Protein AF-A0A1G0KAN2-F1 (afdb_monomer_lite)

Sequence (78 aa):
MNDDETDTTKTTAKTLWSETILEILYETLRRNKPDQELLGVLKEVQQKGFKRDYILEKVARKVDERSATRVRHLLNKQ

Radius of gyration: 15.17 Å; chains: 1; bounding box: 44×40×32 Å

Structure (mmCIF, N/CA/C/O backbone):
data_AF-A0A1G0KAN2-F1
#
_entry.id   AF-A0A1G0KAN2-F1
#
loop_
_atom_site.group_PDB
_atom_site.id
_atom_site.type_symbol
_atom_site.label_atom_id
_atom_site.label_alt_id
_atom_site.label_comp_id
_atom_site.label_asym_id
_atom_site.label_entity_id
_atom_site.label_seq_id
_atom_site.pdbx_PDB_ins_code
_atom_site.Cartn_x
_atom_site.Cartn_y
_atom_site.Cartn_z
_atom_site.occupancy
_atom_site.B_iso_or_equiv
_atom_site.auth_seq_id
_atom_site.auth_comp_id
_atom_site.auth_asym_id
_atom_site.auth_atom_id
_atom_site.pdbx_PDB_model_num
ATOM 1 N N . MET A 1 1 ? -30.893 27.082 21.856 1.00 45.75 1 MET A N 1
ATOM 2 C CA . MET A 1 1 ? -30.602 27.302 20.425 1.00 45.75 1 MET A CA 1
ATOM 3 C C . MET A 1 1 ? -29.531 26.295 20.076 1.00 45.75 1 MET A C 1
ATOM 5 O O . MET A 1 1 ? -28.511 26.302 20.747 1.00 45.75 1 MET A O 1
ATOM 9 N N . ASN A 1 2 ? -29.874 25.348 19.203 1.00 44.50 2 ASN A N 1
ATOM 10 C CA . ASN A 1 2 ? -29.111 24.127 18.950 1.00 44.50 2 ASN A CA 1
ATOM 11 C C . ASN A 1 2 ? -27.793 24.404 18.224 1.00 44.50 2 ASN A C 1
ATOM 13 O O . ASN A 1 2 ? -27.745 25.241 17.326 1.00 44.50 2 ASN A O 1
ATOM 17 N N . ASP A 1 3 ? -26.788 23.642 18.640 1.00 54.97 3 ASP A N 1
ATOM 18 C CA . ASP A 1 3 ? -25.456 23.455 18.082 1.00 54.97 3 ASP A CA 1
ATOM 19 C C . ASP A 1 3 ? -25.466 23.216 16.561 1.00 54.97 3 ASP A C 1
ATOM 21 O O . ASP A 1 3 ? -25.985 22.205 16.087 1.00 54.97 3 ASP A O 1
ATOM 25 N N . ASP A 1 4 ? -24.835 24.119 15.809 1.00 52.50 4 ASP A N 1
ATOM 26 C CA . ASP A 1 4 ? -24.516 23.963 14.385 1.00 52.50 4 ASP A CA 1
ATOM 27 C C . ASP A 1 4 ? -23.018 24.251 14.189 1.00 52.50 4 ASP A C 1
ATOM 29 O O . ASP A 1 4 ? -22.610 25.318 13.745 1.00 52.50 4 ASP A O 1
ATOM 33 N N . GLU A 1 5 ? -22.161 23.330 14.637 1.00 53.69 5 GLU A N 1
ATOM 34 C CA . GLU A 1 5 ? -20.715 23.422 14.388 1.00 53.69 5 GLU A CA 1
ATOM 35 C C . GLU A 1 5 ? -20.073 22.031 14.258 1.00 53.69 5 GLU A C 1
ATOM 37 O O . GLU A 1 5 ? -19.139 21.693 14.974 1.00 53.69 5 GLU A O 1
ATOM 42 N N . THR A 1 6 ? -20.570 21.156 13.376 1.00 53.34 6 THR A N 1
ATOM 43 C CA . THR A 1 6 ? -19.909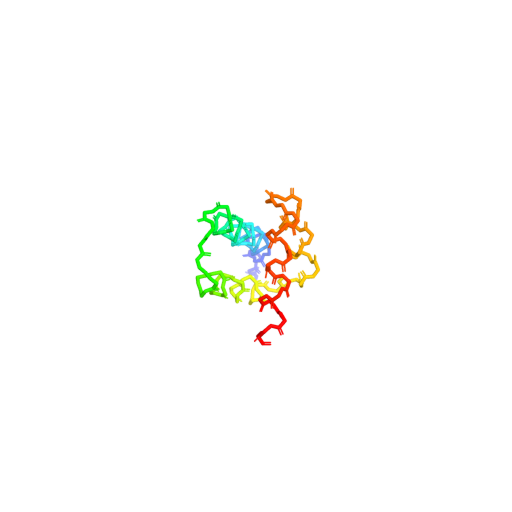 19.852 13.148 1.00 53.34 6 THR A CA 1
ATOM 44 C C . THR A 1 6 ? -20.107 19.286 11.736 1.00 53.34 6 THR A C 1
ATOM 46 O O . THR A 1 6 ? -20.749 18.257 11.578 1.00 53.34 6 THR A O 1
ATOM 49 N N . ASP A 1 7 ? -19.501 19.868 10.692 1.00 50.84 7 ASP A N 1
ATOM 50 C CA . ASP A 1 7 ? -19.355 19.098 9.431 1.00 50.84 7 ASP A CA 1
ATOM 51 C C . ASP A 1 7 ? -18.125 19.442 8.566 1.00 50.84 7 ASP A C 1
ATOM 53 O O . ASP A 1 7 ? -17.489 18.558 7.985 1.00 50.84 7 ASP A O 1
ATOM 57 N N . THR A 1 8 ? -17.669 20.696 8.548 1.00 49.72 8 THR A N 1
ATOM 58 C CA . THR A 1 8 ? -16.544 21.116 7.683 1.00 49.72 8 THR A CA 1
ATOM 59 C C . THR A 1 8 ? -15.161 20.686 8.195 1.00 49.72 8 THR A C 1
ATOM 61 O O . THR A 1 8 ? -14.281 20.324 7.406 1.00 49.72 8 THR A O 1
ATOM 64 N N . THR A 1 9 ? -14.945 20.638 9.510 1.00 47.81 9 THR A N 1
ATOM 65 C CA . THR A 1 9 ? -13.671 20.203 10.119 1.00 47.81 9 THR A CA 1
ATOM 66 C C . THR A 1 9 ? -13.430 18.702 9.970 1.00 47.81 9 THR A C 1
ATOM 68 O O . THR A 1 9 ? -12.299 18.270 9.735 1.00 47.81 9 THR A O 1
ATOM 71 N N . LYS A 1 10 ? -14.493 17.892 10.035 1.00 47.69 10 LYS A N 1
ATOM 72 C CA . LYS A 1 10 ? -14.412 16.426 9.970 1.00 47.69 10 LYS A CA 1
ATOM 73 C C . LYS A 1 10 ? -13.996 15.938 8.584 1.00 47.69 10 LYS A C 1
ATOM 75 O O . LYS A 1 10 ? -13.173 15.029 8.477 1.00 47.69 10 LYS A O 1
ATOM 80 N N . THR A 1 11 ? -14.506 16.576 7.532 1.00 51.16 11 THR A N 1
ATOM 81 C CA . THR A 1 11 ? -14.147 16.259 6.143 1.00 51.16 11 THR A CA 1
ATOM 82 C C . THR A 1 11 ? -12.710 16.680 5.838 1.00 51.16 11 THR A C 1
ATOM 84 O O . THR A 1 11 ? -11.934 15.869 5.339 1.00 51.16 11 THR A O 1
ATOM 87 N N . THR A 1 12 ? -12.306 17.889 6.240 1.00 49.66 12 THR A N 1
ATOM 88 C CA . THR A 1 12 ? -10.947 18.411 6.001 1.00 49.66 12 THR A CA 1
ATOM 89 C C . THR A 1 12 ? -9.876 17.595 6.734 1.00 49.66 12 THR A C 1
ATOM 91 O O . THR A 1 12 ? -8.859 17.226 6.144 1.00 49.66 12 THR A O 1
ATOM 94 N N . ALA A 1 13 ? -10.127 17.223 7.995 1.00 53.31 13 ALA A N 1
ATOM 95 C CA . ALA A 1 13 ? -9.234 16.350 8.754 1.00 53.31 13 ALA A CA 1
ATOM 96 C C . ALA A 1 13 ? -9.142 14.947 8.132 1.00 53.31 13 ALA A C 1
ATOM 98 O O . ALA A 1 13 ? -8.054 14.385 8.027 1.00 53.31 13 ALA A O 1
ATOM 99 N N . LYS A 1 14 ? -10.259 14.380 7.659 1.00 52.69 14 LYS A N 1
ATOM 100 C CA . LYS A 1 14 ? -10.255 13.058 7.019 1.00 52.69 14 LYS A CA 1
ATOM 101 C C . LYS A 1 14 ? -9.436 13.052 5.726 1.00 52.69 14 LYS A C 1
ATOM 103 O O . LYS A 1 14 ? -8.756 12.059 5.474 1.00 52.69 14 LYS A O 1
ATOM 108 N N . THR A 1 15 ? -9.447 14.143 4.958 1.00 59.16 15 THR A N 1
ATOM 109 C CA . THR A 1 15 ? -8.629 14.312 3.745 1.00 59.16 15 THR A CA 1
ATOM 110 C C . THR A 1 15 ? -7.141 14.428 4.077 1.00 59.16 15 THR A C 1
ATOM 112 O O . THR A 1 15 ? -6.350 13.648 3.557 1.00 59.16 15 THR A O 1
ATOM 115 N N . LEU A 1 16 ? -6.771 15.283 5.037 1.00 60.72 16 LEU A N 1
ATOM 116 C CA . LEU A 1 16 ? -5.370 15.474 5.437 1.00 60.72 16 LEU A CA 1
ATOM 117 C C . LEU A 1 16 ? -4.722 14.173 5.934 1.00 60.72 16 LEU A C 1
ATOM 119 O O . LEU A 1 16 ? -3.635 13.807 5.499 1.00 60.72 16 LEU A O 1
ATOM 123 N N . TRP A 1 17 ? -5.416 13.419 6.790 1.00 59.66 17 TRP A N 1
ATOM 124 C CA . TRP A 1 17 ? -4.900 12.153 7.329 1.00 59.66 17 TRP A CA 1
ATOM 125 C C . TRP A 1 17 ? -4.809 11.052 6.267 1.00 59.66 17 TRP A C 1
ATOM 127 O O . TRP A 1 17 ? -3.948 10.173 6.337 1.00 59.66 17 TRP A O 1
ATOM 137 N N . SER A 1 18 ? -5.719 11.094 5.295 1.00 61.81 18 SER A N 1
ATOM 138 C CA . SER A 1 18 ? -5.751 10.197 4.141 1.00 61.81 18 SER A CA 1
ATOM 139 C C . SER A 1 18 ? -4.555 10.450 3.218 1.00 61.81 18 SER A C 1
ATOM 141 O O . SER A 1 18 ? -3.943 9.507 2.716 1.00 61.81 18 SER A O 1
ATOM 143 N N . GLU A 1 19 ? -4.175 11.711 3.036 1.00 69.25 19 GLU A N 1
ATOM 144 C CA . GLU A 1 19 ? -2.992 12.079 2.263 1.00 69.25 19 GLU A CA 1
ATOM 145 C C . GLU A 1 19 ? -1.705 11.684 2.995 1.00 69.25 19 GLU A C 1
ATOM 147 O O . GLU A 1 19 ? -0.872 10.999 2.401 1.00 69.25 19 GLU A O 1
ATOM 152 N N . THR A 1 20 ? -1.587 11.967 4.299 1.00 83.44 20 THR A N 1
ATOM 153 C CA . THR A 1 20 ? -0.388 11.620 5.083 1.00 83.44 20 THR A CA 1
ATOM 154 C C . THR A 1 20 ? -0.069 10.123 5.051 1.00 83.44 20 THR A C 1
ATOM 156 O O . THR A 1 20 ? 1.084 9.750 4.846 1.00 83.44 20 THR A O 1
ATOM 159 N N . ILE A 1 21 ? -1.061 9.238 5.215 1.00 87.44 21 ILE A N 1
ATOM 160 C CA . ILE A 1 21 ? -0.781 7.792 5.265 1.00 87.44 21 ILE A CA 1
ATOM 161 C C . ILE A 1 21 ? -0.332 7.231 3.908 1.00 87.44 21 ILE A C 1
ATOM 163 O O . ILE A 1 21 ? 0.493 6.319 3.843 1.00 87.44 21 ILE A O 1
ATOM 167 N N . LEU A 1 22 ? -0.834 7.800 2.811 1.00 88.69 22 LEU A N 1
ATOM 168 C CA . LEU A 1 22 ? -0.384 7.446 1.470 1.00 88.69 22 LEU A CA 1
ATOM 169 C C . LEU A 1 22 ? 1.033 7.956 1.205 1.00 88.69 22 LEU A C 1
ATOM 171 O O . LEU A 1 22 ? 1.818 7.251 0.579 1.00 88.69 22 LEU A O 1
ATOM 175 N N . GLU A 1 23 ? 1.384 9.140 1.705 1.00 89.94 23 GLU A N 1
ATOM 176 C CA . GLU A 1 23 ? 2.756 9.641 1.617 1.00 89.94 23 GLU A CA 1
ATOM 177 C C . GLU A 1 23 ? 3.740 8.771 2.400 1.00 89.94 23 GLU A C 1
ATOM 179 O O . GLU A 1 23 ? 4.799 8.435 1.866 1.00 89.94 23 GLU A O 1
ATOM 184 N N . ILE A 1 24 ? 3.360 8.318 3.600 1.00 90.44 24 ILE A N 1
ATOM 185 C CA . ILE A 1 24 ? 4.142 7.341 4.371 1.00 90.44 24 ILE A CA 1
ATOM 186 C C . ILE A 1 24 ? 4.328 6.064 3.547 1.00 90.44 24 ILE A C 1
ATOM 188 O O . ILE A 1 24 ? 5.457 5.610 3.384 1.00 90.44 24 ILE A O 1
ATOM 192 N N . LEU A 1 25 ? 3.258 5.528 2.943 1.00 91.12 25 LEU A N 1
ATOM 193 C CA . LEU A 1 25 ? 3.341 4.355 2.066 1.00 91.12 25 LEU A CA 1
ATOM 194 C C . LEU A 1 25 ? 4.338 4.564 0.917 1.00 91.12 25 LEU A C 1
ATOM 196 O O . LEU A 1 25 ? 5.169 3.690 0.652 1.00 91.12 25 LEU A O 1
ATOM 200 N N . TYR A 1 26 ? 4.279 5.710 0.236 1.00 92.62 26 TYR A N 1
ATOM 201 C CA . TYR A 1 26 ? 5.204 6.014 -0.855 1.00 92.62 26 TYR A CA 1
ATOM 202 C C . TYR A 1 26 ? 6.642 6.114 -0.361 1.00 92.62 26 TYR A C 1
ATOM 204 O O . TYR A 1 26 ? 7.545 5.603 -1.019 1.00 92.62 26 TYR A O 1
ATOM 212 N N . GLU A 1 27 ? 6.873 6.739 0.792 1.00 92.62 27 GLU A N 1
ATOM 213 C CA . GLU A 1 27 ? 8.209 6.852 1.362 1.00 92.62 27 GLU A CA 1
ATOM 214 C C . GLU A 1 27 ? 8.766 5.481 1.775 1.00 92.62 27 GLU A C 1
ATOM 216 O O . GLU A 1 27 ? 9.909 5.159 1.443 1.00 92.62 27 GLU A O 1
ATOM 221 N N . THR A 1 28 ? 7.958 4.636 2.420 1.00 92.69 28 THR A N 1
ATOM 222 C CA . THR A 1 28 ? 8.321 3.257 2.778 1.00 92.69 28 THR A CA 1
ATOM 223 C C . THR A 1 28 ? 8.742 2.455 1.544 1.00 92.69 28 THR A C 1
ATOM 225 O O . THR A 1 28 ? 9.751 1.743 1.583 1.00 92.69 28 THR A O 1
ATOM 228 N N . LEU A 1 29 ? 8.019 2.611 0.429 1.00 92.12 29 LEU A N 1
ATOM 229 C CA . LEU A 1 29 ? 8.344 1.975 -0.850 1.00 92.12 29 LEU A CA 1
ATOM 230 C C . LEU A 1 29 ? 9.625 2.542 -1.474 1.00 92.12 29 LEU A C 1
ATOM 232 O O . LEU A 1 29 ? 10.507 1.769 -1.843 1.00 92.12 29 LEU A O 1
ATOM 236 N N . ARG A 1 30 ? 9.777 3.872 -1.523 1.00 91.31 30 ARG A N 1
ATOM 237 C CA . ARG A 1 30 ? 10.979 4.548 -2.053 1.00 91.31 30 ARG A CA 1
ATOM 238 C C . ARG A 1 30 ? 12.242 4.186 -1.283 1.00 91.31 30 ARG A C 1
ATOM 240 O O . ARG A 1 30 ? 13.302 4.022 -1.874 1.00 91.31 30 ARG A O 1
ATOM 247 N N . ARG A 1 31 ? 12.128 4.026 0.037 1.00 92.50 31 ARG A N 1
ATOM 248 C CA . ARG A 1 31 ? 13.224 3.587 0.913 1.00 92.50 31 ARG A CA 1
ATOM 249 C C . ARG A 1 31 ? 13.471 2.076 0.853 1.00 92.50 31 ARG A C 1
ATOM 251 O O . ARG A 1 31 ? 14.318 1.584 1.593 1.00 92.50 31 ARG A O 1
ATOM 258 N N . ASN A 1 32 ? 12.730 1.346 0.016 1.00 89.12 32 ASN A N 1
ATOM 259 C CA . ASN A 1 32 ? 12.784 -0.106 -0.126 1.00 89.12 32 ASN A CA 1
ATOM 260 C C . ASN A 1 32 ? 12.761 -0.838 1.228 1.00 89.12 32 ASN A C 1
ATOM 262 O O . ASN A 1 32 ? 13.490 -1.806 1.450 1.00 89.12 32 ASN A O 1
ATOM 266 N N . LYS A 1 33 ? 11.928 -0.352 2.155 1.00 91.88 33 LYS A N 1
ATOM 267 C CA . LYS A 1 33 ? 11.768 -0.942 3.490 1.00 91.88 33 LYS A CA 1
ATOM 268 C C . LYS A 1 33 ? 11.290 -2.394 3.386 1.00 91.88 33 LYS A C 1
ATOM 270 O O . LYS A 1 33 ? 10.678 -2.749 2.376 1.00 91.88 33 LYS A O 1
ATOM 275 N N . PRO A 1 34 ? 11.561 -3.249 4.387 1.00 90.81 34 PRO A N 1
ATOM 276 C CA . PRO A 1 34 ? 11.167 -4.656 4.353 1.00 90.81 34 PRO A CA 1
ATOM 277 C C . PRO A 1 34 ? 9.643 -4.833 4.316 1.00 90.81 34 PRO A C 1
ATOM 279 O O . PRO A 1 34 ? 8.884 -3.957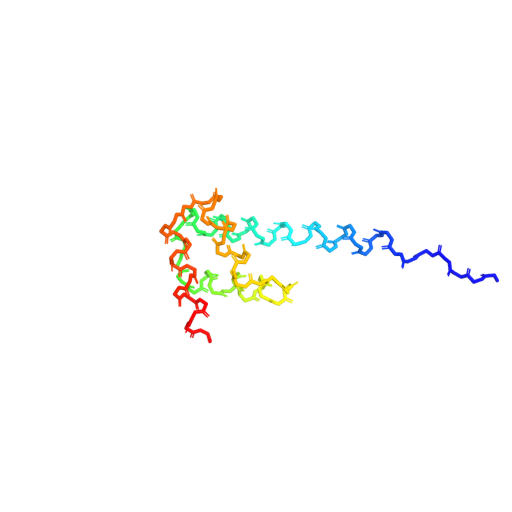 4.728 1.00 90.81 34 PRO A O 1
ATOM 282 N N . ASP A 1 35 ? 9.197 -5.999 3.841 1.00 89.19 35 ASP A N 1
ATOM 283 C CA . ASP A 1 35 ? 7.770 -6.308 3.669 1.00 89.19 35 ASP A CA 1
ATOM 284 C C . ASP A 1 35 ? 6.968 -6.174 4.970 1.00 89.19 35 ASP A C 1
ATOM 286 O O . ASP A 1 35 ? 5.813 -5.767 4.921 1.00 89.19 35 ASP A O 1
ATOM 290 N N . GLN A 1 36 ? 7.564 -6.464 6.133 1.00 88.88 36 GLN A N 1
ATOM 291 C CA . GLN A 1 36 ? 6.874 -6.329 7.421 1.00 88.88 36 GLN A CA 1
ATOM 292 C C . GLN A 1 36 ? 6.480 -4.882 7.742 1.00 88.88 36 GLN A C 1
ATOM 294 O O . GLN A 1 36 ? 5.346 -4.642 8.149 1.00 88.88 36 GLN A O 1
ATOM 299 N N . GLU A 1 37 ? 7.382 -3.925 7.515 1.00 88.19 37 GLU A N 1
ATOM 300 C CA . GLU A 1 37 ? 7.103 -2.494 7.710 1.00 88.19 37 GLU A CA 1
ATOM 301 C C . GLU A 1 37 ? 6.022 -2.029 6.728 1.00 88.19 37 GLU A C 1
ATOM 303 O O . GLU A 1 37 ? 5.050 -1.374 7.101 1.00 88.19 37 GLU A O 1
ATOM 308 N N . LEU A 1 38 ? 6.150 -2.446 5.465 1.00 91.06 38 LEU A N 1
ATOM 309 C CA . LEU A 1 38 ? 5.199 -2.115 4.411 1.00 91.06 38 LEU A CA 1
ATOM 310 C C . LEU A 1 38 ? 3.802 -2.695 4.682 1.00 91.06 38 LEU A C 1
ATOM 312 O O . LEU A 1 38 ? 2.802 -2.039 4.404 1.00 91.06 38 LEU A O 1
ATOM 316 N N . LEU A 1 39 ? 3.712 -3.894 5.262 1.00 91.44 39 LEU A N 1
ATOM 317 C CA . LEU A 1 39 ? 2.445 -4.492 5.687 1.00 91.44 39 LEU A CA 1
ATOM 318 C C . LEU A 1 39 ? 1.774 -3.693 6.808 1.00 91.44 39 LEU A C 1
ATOM 320 O O . LEU A 1 39 ? 0.551 -3.568 6.786 1.00 91.44 39 LEU A O 1
ATOM 324 N N . GLY A 1 40 ? 2.546 -3.152 7.757 1.00 91.00 40 GLY A N 1
ATOM 325 C CA . GLY A 1 40 ? 2.026 -2.276 8.810 1.00 91.00 40 GLY A CA 1
ATOM 326 C C . GLY A 1 40 ? 1.342 -1.046 8.220 1.00 91.00 40 GLY A C 1
ATOM 327 O O . GLY A 1 40 ? 0.156 -0.821 8.456 1.00 91.00 40 GLY A O 1
ATOM 328 N N . VAL A 1 41 ? 2.050 -0.339 7.336 1.00 91.44 41 VAL A N 1
ATOM 329 C CA . VAL A 1 41 ? 1.506 0.841 6.651 1.00 91.44 41 VAL A CA 1
ATOM 330 C C . VAL A 1 41 ? 0.306 0.473 5.773 1.00 91.44 41 VAL A C 1
ATOM 332 O O . VAL A 1 41 ? -0.714 1.153 5.805 1.00 91.44 41 VAL A O 1
ATOM 335 N N . LEU A 1 42 ? 0.366 -0.630 5.017 1.00 91.12 42 LEU A N 1
ATOM 336 C CA . LEU A 1 42 ? -0.755 -1.071 4.178 1.00 91.12 42 LEU A CA 1
ATOM 337 C C . LEU A 1 42 ? -2.010 -1.404 4.991 1.00 91.12 42 LEU A C 1
ATOM 339 O O . LEU A 1 42 ? -3.112 -1.100 4.535 1.00 91.12 42 LEU A O 1
ATOM 343 N N . LYS A 1 43 ? -1.864 -1.983 6.189 1.00 90.31 43 LYS A N 1
ATOM 344 C CA . LYS A 1 43 ? -2.994 -2.212 7.100 1.00 90.31 43 LYS A CA 1
ATOM 345 C C . LYS A 1 43 ? -3.630 -0.900 7.530 1.00 90.31 43 LYS A C 1
ATOM 347 O O . LYS A 1 43 ? -4.851 -0.788 7.471 1.00 90.31 43 LYS A O 1
ATOM 352 N N . GLU A 1 44 ? -2.831 0.096 7.901 1.00 89.00 44 GLU A N 1
ATOM 353 C CA . GLU A 1 44 ? -3.350 1.421 8.249 1.00 89.00 44 GLU A CA 1
ATOM 354 C C . GLU A 1 44 ? -4.066 2.073 7.062 1.00 89.00 44 GLU A C 1
ATOM 356 O O . GLU A 1 44 ? -5.190 2.551 7.206 1.00 89.00 44 GLU A O 1
ATOM 361 N N . VAL A 1 45 ? -3.481 2.015 5.862 1.00 88.94 45 VAL A N 1
ATOM 362 C CA . VAL A 1 45 ? -4.116 2.504 4.628 1.00 88.94 45 VAL A CA 1
ATOM 363 C C . VAL A 1 45 ? -5.463 1.797 4.395 1.00 88.94 45 VAL A C 1
ATOM 365 O O . VAL A 1 45 ? -6.473 2.446 4.124 1.00 88.94 45 VAL A O 1
ATOM 368 N N . GLN A 1 46 ? -5.547 0.478 4.560 1.00 86.06 46 GLN A N 1
ATOM 369 C CA . GLN A 1 46 ? -6.823 -0.233 4.419 1.00 86.06 46 GLN A CA 1
ATOM 370 C C . GLN A 1 46 ? -7.833 0.123 5.520 1.00 86.06 46 GLN A C 1
ATOM 372 O O . GLN A 1 46 ? -9.011 0.309 5.217 1.00 86.06 46 GLN A O 1
ATOM 377 N N . GLN A 1 47 ? -7.393 0.292 6.770 1.00 87.06 47 GLN A N 1
ATOM 378 C CA . GLN A 1 47 ? -8.247 0.723 7.885 1.00 87.06 47 GLN A CA 1
ATOM 379 C C . GLN A 1 47 ? -8.831 2.124 7.675 1.00 87.06 47 GLN A C 1
ATOM 381 O O . GLN A 1 47 ? -9.943 2.405 8.118 1.00 87.06 47 GLN A O 1
ATOM 386 N N . LYS A 1 48 ? -8.121 3.001 6.956 1.00 82.88 48 LYS A N 1
ATOM 387 C CA . LYS A 1 48 ? -8.638 4.318 6.547 1.00 82.88 48 LYS A CA 1
ATOM 388 C C . LYS A 1 48 ? -9.702 4.232 5.442 1.00 82.88 48 LYS A C 1
ATOM 390 O O . LYS A 1 48 ? -10.353 5.234 5.155 1.00 82.88 48 LYS A O 1
ATOM 395 N N . GLY A 1 49 ? -9.923 3.049 4.862 1.00 84.06 49 GLY A N 1
ATOM 396 C CA . GLY A 1 49 ? -10.974 2.786 3.877 1.00 84.06 49 GLY A CA 1
ATOM 397 C C . GLY A 1 49 ? -10.529 2.928 2.422 1.00 84.06 49 GLY A C 1
ATOM 398 O O . GLY A 1 49 ? -11.371 3.005 1.526 1.00 84.06 49 GLY A O 1
ATOM 399 N N . PHE A 1 50 ? -9.221 2.967 2.155 1.00 86.25 50 PHE A N 1
ATOM 400 C CA . PHE A 1 50 ? -8.724 3.028 0.786 1.00 86.25 50 PHE A CA 1
ATOM 401 C C . PHE A 1 50 ? -8.917 1.698 0.057 1.00 86.25 50 PHE A C 1
ATOM 403 O O . PHE A 1 50 ? -8.525 0.630 0.529 1.00 86.25 50 PHE A O 1
ATOM 410 N N . LYS A 1 51 ? -9.493 1.770 -1.146 1.00 87.88 51 LYS A N 1
ATOM 411 C CA . LYS A 1 51 ? -9.670 0.600 -2.010 1.00 87.88 51 LYS A CA 1
ATOM 412 C C . LYS A 1 51 ? -8.326 0.122 -2.550 1.00 87.88 51 LYS A C 1
ATOM 414 O O . LYS A 1 51 ? -7.485 0.934 -2.925 1.00 87.88 51 LYS A O 1
ATOM 419 N N . ARG A 1 52 ? -8.167 -1.197 -2.681 1.00 89.56 52 ARG A N 1
ATOM 420 C CA . ARG A 1 52 ? -6.962 -1.831 -3.241 1.00 89.56 52 ARG A CA 1
ATOM 421 C C . ARG A 1 52 ? -6.564 -1.233 -4.592 1.00 89.56 52 ARG A C 1
ATOM 423 O O . ARG A 1 52 ? -5.427 -0.799 -4.722 1.00 89.56 52 ARG A O 1
ATOM 430 N N . ASP A 1 53 ? -7.486 -1.143 -5.549 1.00 89.75 53 ASP A N 1
ATOM 431 C CA . ASP A 1 53 ? -7.213 -0.551 -6.868 1.00 89.75 53 ASP A CA 1
ATOM 432 C C . ASP A 1 53 ? -6.737 0.899 -6.788 1.00 89.75 53 ASP A C 1
ATOM 434 O O . ASP A 1 53 ? -5.802 1.281 -7.485 1.00 89.75 53 ASP A O 1
ATOM 438 N N . TYR A 1 54 ? -7.318 1.690 -5.883 1.00 90.69 54 TYR A N 1
ATOM 439 C CA . TYR A 1 54 ? -6.901 3.073 -5.673 1.00 90.69 54 TYR A CA 1
ATOM 440 C C . TYR A 1 54 ? -5.466 3.152 -5.136 1.00 90.69 54 TYR A C 1
ATOM 442 O O . T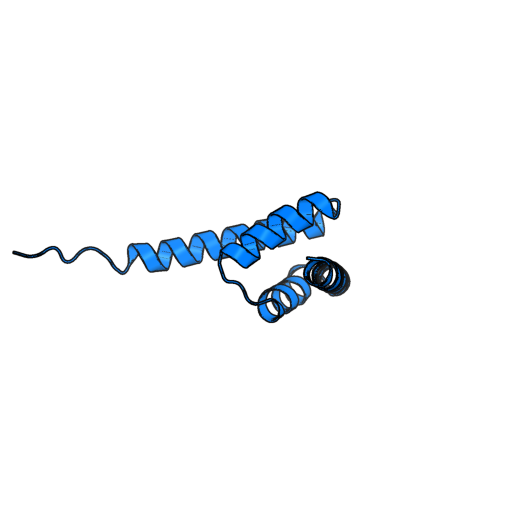YR A 1 54 ? -4.661 3.935 -5.635 1.00 90.69 54 TYR A O 1
ATOM 450 N N . ILE A 1 55 ? -5.117 2.311 -4.158 1.00 90.50 55 ILE A N 1
ATOM 451 C CA . ILE A 1 55 ? -3.755 2.239 -3.610 1.00 90.50 55 ILE A CA 1
ATOM 452 C C . ILE A 1 55 ? -2.768 1.841 -4.712 1.00 90.50 55 ILE A C 1
ATOM 454 O O . ILE A 1 55 ? -1.737 2.490 -4.876 1.00 90.50 55 ILE A O 1
ATOM 458 N N . LEU A 1 56 ? -3.091 0.803 -5.489 1.00 93.06 56 LEU A N 1
ATOM 459 C CA . LEU A 1 56 ? -2.233 0.304 -6.565 1.00 93.06 56 LEU A CA 1
ATOM 460 C C . LEU A 1 56 ? -2.009 1.352 -7.655 1.00 93.06 56 LEU A C 1
ATOM 462 O O . LEU A 1 56 ? -0.863 1.585 -8.037 1.00 93.06 56 LEU A O 1
ATOM 466 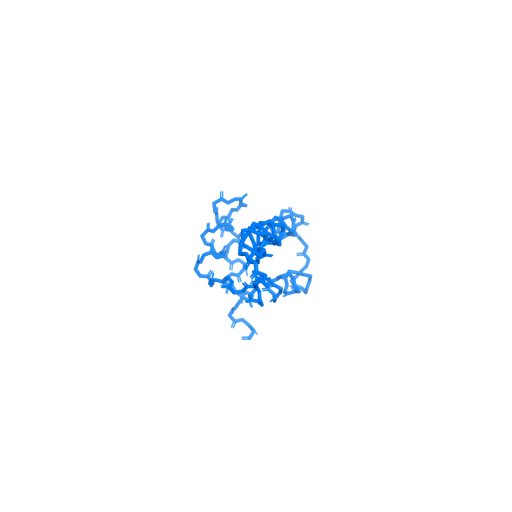N N . GLU A 1 57 ? -3.072 2.020 -8.109 1.00 92.81 57 GLU A N 1
ATOM 467 C CA . GLU A 1 57 ? -2.964 3.092 -9.098 1.00 92.81 57 GLU A CA 1
ATOM 468 C C . GLU A 1 57 ? -2.072 4.224 -8.582 1.00 92.81 57 GLU A C 1
ATOM 470 O O . GLU A 1 57 ? -1.170 4.691 -9.283 1.00 92.81 57 GLU A O 1
ATOM 475 N N . LYS A 1 58 ? -2.299 4.674 -7.344 1.00 90.50 58 LYS A N 1
ATOM 476 C CA . LYS A 1 58 ? -1.530 5.780 -6.779 1.00 90.50 58 LYS A CA 1
ATOM 477 C C . LYS A 1 58 ? -0.062 5.426 -6.592 1.00 90.50 58 LYS A C 1
ATOM 479 O O . LYS A 1 58 ? 0.790 6.238 -6.947 1.00 90.50 58 LYS A O 1
ATOM 484 N N . VAL A 1 59 ? 0.237 4.226 -6.098 1.00 93.12 59 VAL A N 1
ATOM 485 C CA . VAL A 1 59 ? 1.614 3.741 -5.956 1.00 93.12 59 VAL A CA 1
ATOM 486 C C . VAL A 1 59 ? 2.303 3.652 -7.318 1.00 93.12 59 VAL A C 1
ATOM 488 O O . VAL A 1 59 ? 3.421 4.145 -7.447 1.00 93.12 59 VAL A O 1
ATOM 491 N N . ALA A 1 60 ? 1.634 3.110 -8.342 1.00 93.69 60 ALA A N 1
ATOM 492 C CA . ALA A 1 60 ? 2.193 3.012 -9.691 1.00 93.69 60 ALA A CA 1
ATOM 493 C C . ALA A 1 60 ? 2.529 4.393 -10.276 1.00 93.69 60 ALA A C 1
ATOM 495 O O . ALA A 1 60 ? 3.580 4.572 -10.884 1.00 93.69 60 ALA A O 1
ATOM 496 N N . ARG A 1 61 ? 1.660 5.389 -10.049 1.00 92.38 61 ARG A N 1
ATOM 497 C CA . ARG A 1 61 ? 1.847 6.763 -10.544 1.00 92.38 61 ARG A CA 1
ATOM 498 C C . ARG A 1 61 ? 2.861 7.589 -9.741 1.00 92.38 61 ARG A C 1
ATOM 500 O O . ARG A 1 61 ? 3.495 8.470 -10.310 1.00 92.38 61 ARG A O 1
ATOM 507 N N . LYS A 1 62 ? 2.963 7.392 -8.420 1.00 91.69 62 LYS A N 1
ATOM 508 C CA . LYS A 1 62 ? 3.786 8.227 -7.512 1.00 91.69 62 LYS A CA 1
ATOM 509 C C . LYS A 1 62 ? 5.158 7.637 -7.192 1.00 91.69 62 LYS A C 1
ATOM 511 O O . LYS A 1 62 ? 6.058 8.388 -6.799 1.00 91.69 62 LYS A O 1
ATOM 516 N N . VAL A 1 63 ? 5.293 6.318 -7.283 1.00 92.56 63 VAL A N 1
ATOM 517 C CA . VAL A 1 63 ? 6.524 5.587 -6.980 1.00 92.56 63 VAL A CA 1
ATOM 518 C C . VAL A 1 63 ? 7.031 4.940 -8.262 1.00 92.56 63 VAL A C 1
ATOM 520 O O . VAL A 1 63 ? 7.875 5.538 -8.918 1.00 92.56 63 VAL A O 1
ATOM 523 N N . ASP A 1 64 ? 6.483 3.779 -8.628 1.00 92.69 64 ASP A N 1
ATOM 524 C CA . ASP A 1 64 ? 6.769 3.038 -9.859 1.00 92.69 64 ASP A CA 1
ATOM 525 C C . ASP A 1 64 ? 5.907 1.753 -9.933 1.00 92.69 64 ASP A C 1
ATOM 527 O O . ASP A 1 64 ? 5.301 1.311 -8.948 1.00 92.69 64 ASP A O 1
ATOM 531 N N . GLU A 1 65 ? 5.870 1.115 -11.106 1.00 92.31 65 GLU A N 1
ATOM 532 C CA . GLU A 1 65 ? 5.086 -0.103 -11.359 1.00 92.31 65 GLU A CA 1
ATOM 533 C C . GLU A 1 65 ? 5.594 -1.342 -10.593 1.00 92.31 65 GLU A C 1
ATOM 535 O O . GLU A 1 65 ? 4.805 -2.207 -10.191 1.00 92.31 65 GLU A O 1
ATOM 540 N N . ARG A 1 66 ? 6.900 -1.427 -10.306 1.00 92.31 66 ARG A N 1
ATOM 541 C CA . ARG A 1 66 ? 7.485 -2.527 -9.523 1.00 92.31 66 ARG A CA 1
ATOM 542 C C . ARG A 1 66 ? 7.055 -2.428 -8.058 1.00 92.31 66 ARG A C 1
ATOM 544 O O . ARG A 1 66 ? 6.678 -3.438 -7.459 1.00 92.31 66 ARG A O 1
ATOM 551 N N . SER A 1 67 ? 7.034 -1.222 -7.502 1.00 92.62 67 SER A N 1
ATOM 552 C CA . SER A 1 67 ? 6.493 -0.919 -6.177 1.00 92.62 67 SER A CA 1
ATOM 553 C C . SER A 1 67 ? 5.003 -1.261 -6.091 1.00 92.62 67 SER A C 1
ATOM 555 O O . SER A 1 67 ? 4.575 -1.908 -5.133 1.00 92.62 67 SER A O 1
ATOM 557 N N . ALA A 1 68 ? 4.214 -0.928 -7.119 1.00 93.12 68 ALA A N 1
ATOM 558 C CA . ALA A 1 68 ? 2.798 -1.297 -7.179 1.00 93.12 68 ALA A CA 1
ATOM 559 C C . ALA A 1 68 ? 2.600 -2.819 -7.239 1.00 93.12 68 ALA A C 1
ATOM 561 O O . ALA A 1 68 ? 1.750 -3.368 -6.537 1.00 93.12 68 ALA A O 1
ATOM 562 N N . THR A 1 69 ? 3.432 -3.520 -8.010 1.00 93.81 69 THR A N 1
ATOM 563 C CA . THR A 1 69 ? 3.432 -4.987 -8.079 1.00 93.81 69 THR A CA 1
ATOM 564 C C . THR A 1 69 ? 3.722 -5.600 -6.709 1.00 93.81 69 THR A C 1
ATOM 566 O O . THR A 1 69 ? 2.993 -6.482 -6.252 1.00 93.81 69 THR A O 1
ATOM 569 N N . ARG A 1 70 ? 4.725 -5.082 -5.992 1.00 92.12 70 ARG A N 1
ATOM 570 C CA . ARG A 1 70 ? 5.042 -5.513 -4.624 1.00 92.12 70 ARG A CA 1
ATOM 571 C C . ARG A 1 70 ? 3.862 -5.307 -3.671 1.00 92.12 70 ARG A C 1
ATOM 573 O O . ARG A 1 70 ? 3.472 -6.244 -2.978 1.00 92.12 70 ARG A O 1
ATOM 580 N N . VAL A 1 71 ? 3.242 -4.126 -3.686 1.00 92.62 71 VAL A N 1
ATOM 581 C CA . VAL A 1 71 ? 2.033 -3.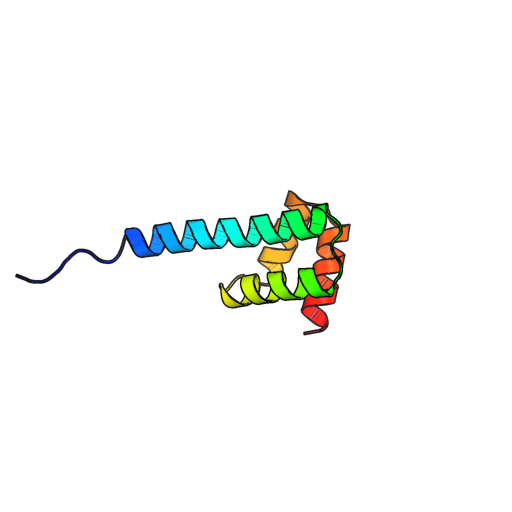842 -2.892 1.00 92.62 71 VAL A CA 1
ATOM 582 C C . VAL A 1 71 ? 0.899 -4.802 -3.250 1.00 92.62 71 VAL A C 1
ATOM 584 O O . VAL A 1 71 ? 0.246 -5.341 -2.358 1.00 92.62 71 VAL A O 1
ATOM 587 N N . ARG A 1 72 ? 0.688 -5.090 -4.540 1.00 93.38 72 ARG A N 1
ATOM 588 C CA . ARG A 1 72 ? -0.333 -6.042 -4.998 1.00 93.38 72 ARG A CA 1
ATOM 589 C C . ARG A 1 72 ? -0.128 -7.422 -4.392 1.00 93.38 72 ARG A C 1
ATOM 591 O O . ARG A 1 72 ? -1.119 -8.014 -3.963 1.00 93.38 72 ARG A O 1
ATOM 598 N N . HIS A 1 73 ? 1.108 -7.917 -4.353 1.00 92.06 73 HIS A N 1
ATOM 599 C CA . HIS A 1 73 ? 1.434 -9.202 -3.735 1.00 92.06 73 HIS A CA 1
ATOM 600 C C . HIS A 1 73 ? 1.175 -9.197 -2.228 1.00 92.06 73 HIS A C 1
ATOM 602 O O . HIS A 1 73 ? 0.580 -10.141 -1.715 1.00 92.06 73 HIS A O 1
ATOM 608 N N . LEU A 1 74 ? 1.567 -8.131 -1.529 1.00 89.88 74 LEU A N 1
ATOM 609 C CA . LEU A 1 74 ? 1.367 -8.013 -0.083 1.00 89.88 74 LEU A CA 1
ATOM 610 C C . LEU A 1 74 ? -0.111 -7.942 0.298 1.00 89.88 74 LEU A C 1
ATOM 612 O O . LEU A 1 74 ? -0.532 -8.629 1.221 1.00 89.88 74 LEU A O 1
ATOM 616 N N . LEU A 1 75 ? -0.915 -7.201 -0.463 1.00 88.00 75 LEU A N 1
ATOM 617 C CA . LEU A 1 75 ? -2.367 -7.143 -0.276 1.00 88.00 75 LEU A CA 1
ATOM 618 C C . LEU A 1 75 ? -3.079 -8.463 -0.609 1.00 88.00 75 LEU A C 1
ATOM 620 O O . LEU A 1 75 ? -4.234 -8.626 -0.243 1.00 88.00 75 LEU A O 1
ATOM 624 N N . ASN A 1 76 ? -2.426 -9.391 -1.320 1.00 84.75 76 ASN A N 1
ATOM 625 C CA . ASN A 1 76 ? -2.972 -10.723 -1.607 1.00 84.75 76 ASN A CA 1
ATOM 626 C C . ASN A 1 76 ? -2.564 -11.788 -0.581 1.00 84.75 76 ASN A C 1
ATOM 628 O O . ASN A 1 76 ? -3.047 -12.912 -0.665 1.00 84.75 76 ASN A O 1
ATOM 632 N N . LYS A 1 77 ? -1.611 -11.464 0.301 1.00 76.94 77 LYS A N 1
ATOM 633 C CA . LYS A 1 77 ? -1.098 -12.347 1.356 1.00 76.94 77 LYS A CA 1
ATOM 634 C C . LYS A 1 77 ? -1.783 -12.127 2.710 1.00 76.94 77 LYS A C 1
ATOM 636 O O . LYS A 1 77 ? -1.492 -12.887 3.630 1.00 76.94 77 LYS A O 1
ATOM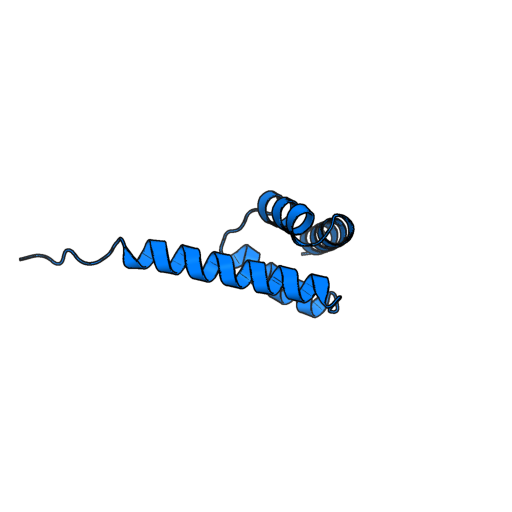 641 N N . GLN A 1 78 ? -2.586 -11.069 2.844 1.00 63.38 78 GLN A N 1
ATOM 642 C CA . GLN A 1 78 ? -3.333 -10.759 4.066 1.00 63.38 78 GLN A CA 1
ATOM 643 C C . GLN A 1 78 ? -4.654 -11.512 4.129 1.00 63.38 78 GLN A C 1
ATOM 645 O O . GLN A 1 78 ? -5.247 -11.734 3.049 1.00 63.38 78 GLN A O 1
#

pLDDT: mean 80.9, std 16.29, range [44.5, 93.81]

Foldseek 3Di:
DDDDDDDPVVVVVLVVVLVVLLVVLQVCLQVVPDLVVNLVSVVVNVVSPDDLVNSLVCSCVRHRNVSSVSSVVSVVVD

Secondary structure (DSSP, 8-state):
------SHHHHHHHHHHHHHHHHHHHHHHHTT--HHHHHHHHHHHHHTT--HHHHHHHHHHHT-HHHHHHHHHHHT--